Protein AF-A0A535YR76-F1 (afdb_monomer_lite)

Radius of gyration: 26.0 Å; chains: 1; bounding box: 102×27×57 Å

Structure 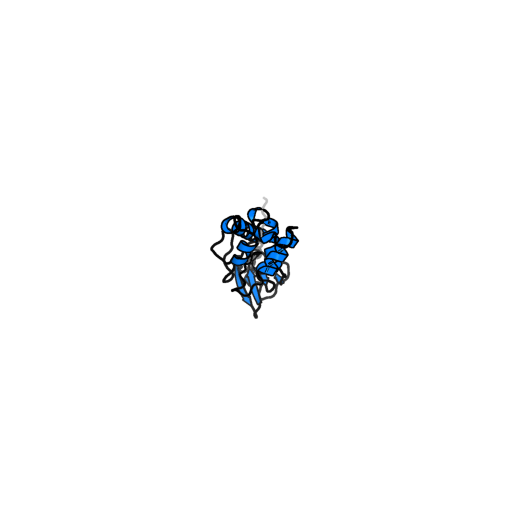(mmCIF, N/CA/C/O backbone):
data_AF-A0A535YR76-F1
#
_entry.id   AF-A0A535YR76-F1
#
loop_
_atom_site.group_PDB
_atom_site.id
_atom_site.type_symbol
_atom_site.label_atom_id
_atom_site.label_alt_id
_atom_site.label_comp_id
_atom_site.label_asym_id
_atom_site.label_entity_id
_atom_site.label_seq_id
_atom_site.pdbx_PDB_ins_code
_atom_site.Cartn_x
_atom_site.Cartn_y
_atom_site.Cartn_z
_atom_site.occupancy
_atom_site.B_iso_or_equiv
_atom_site.auth_seq_id
_atom_site.auth_comp_id
_atom_site.auth_asym_id
_atom_site.auth_atom_id
_atom_site.pdbx_PDB_model_num
ATOM 1 N N . MET A 1 1 ? 82.126 -11.944 -32.283 1.00 43.12 1 MET A N 1
ATOM 2 C CA . MET A 1 1 ? 81.348 -10.879 -31.615 1.00 43.12 1 MET A CA 1
ATOM 3 C C . MET A 1 1 ? 79.884 -11.240 -31.762 1.00 43.12 1 MET A C 1
ATOM 5 O O . MET A 1 1 ? 79.496 -11.662 -32.843 1.00 43.12 1 MET A O 1
ATOM 9 N N . ALA A 1 2 ? 79.147 -11.224 -30.656 1.00 44.31 2 ALA A N 1
ATOM 10 C CA . ALA A 1 2 ? 77.799 -11.764 -30.536 1.00 44.31 2 ALA A CA 1
ATOM 11 C C . ALA A 1 2 ? 76.729 -10.659 -30.523 1.00 44.31 2 ALA A C 1
ATOM 13 O O . ALA A 1 2 ? 77.003 -9.562 -30.040 1.00 44.31 2 ALA A O 1
ATOM 14 N N . ALA A 1 3 ? 75.525 -11.081 -30.933 1.00 42.44 3 ALA A N 1
ATOM 15 C CA . ALA A 1 3 ? 74.180 -10.548 -30.664 1.00 42.44 3 ALA A CA 1
ATOM 16 C C . ALA A 1 3 ? 73.700 -9.307 -31.463 1.00 42.44 3 ALA A C 1
ATOM 18 O O . ALA A 1 3 ? 74.540 -8.521 -31.898 1.00 42.44 3 ALA A O 1
ATOM 19 N N . PRO A 1 4 ? 72.367 -9.078 -31.617 1.00 45.59 4 PRO A N 1
ATOM 20 C CA . PRO A 1 4 ? 71.224 -9.859 -31.108 1.00 45.59 4 PRO A CA 1
ATOM 21 C C . PRO A 1 4 ? 70.109 -10.204 -32.132 1.00 45.59 4 PRO A C 1
ATOM 23 O O . PRO A 1 4 ? 70.075 -9.746 -33.270 1.00 45.59 4 PRO A O 1
ATOM 26 N N . THR A 1 5 ? 69.205 -11.055 -31.645 1.00 47.84 5 THR A N 1
ATOM 27 C CA . THR A 1 5 ? 67.905 -11.525 -32.155 1.00 47.84 5 THR A CA 1
ATOM 28 C C . THR A 1 5 ? 66.729 -10.584 -31.821 1.00 47.84 5 THR A C 1
ATOM 30 O O . THR A 1 5 ? 66.848 -9.770 -30.908 1.00 47.84 5 THR A O 1
ATOM 33 N N . ASP A 1 6 ? 65.579 -10.853 -32.469 1.00 43.06 6 ASP A N 1
ATOM 34 C CA . ASP A 1 6 ? 64.178 -10.486 -32.131 1.00 43.06 6 ASP A CA 1
ATOM 35 C C . ASP A 1 6 ? 63.716 -9.030 -32.387 1.00 43.06 6 ASP A C 1
ATOM 37 O O . ASP A 1 6 ? 64.496 -8.095 -32.302 1.00 43.06 6 ASP A O 1
ATOM 41 N N . ALA A 1 7 ? 62.461 -8.717 -32.738 1.00 42.91 7 ALA A N 1
ATOM 42 C CA . ALA A 1 7 ? 61.206 -9.462 -32.682 1.00 42.91 7 ALA A CA 1
ATOM 43 C C . ALA A 1 7 ? 60.233 -8.952 -33.765 1.00 42.91 7 ALA A C 1
ATOM 45 O O . ALA A 1 7 ? 60.140 -7.750 -34.023 1.00 42.91 7 ALA A O 1
ATOM 46 N N . GLY A 1 8 ? 59.466 -9.862 -34.367 1.00 41.44 8 GLY A N 1
ATOM 47 C CA . GLY A 1 8 ? 58.292 -9.517 -35.166 1.00 41.44 8 GLY A CA 1
ATOM 48 C C . GLY A 1 8 ? 57.128 -9.138 -34.251 1.00 41.44 8 GLY A C 1
ATOM 49 O O . GLY A 1 8 ? 56.651 -9.960 -33.470 1.00 41.44 8 GLY A O 1
ATOM 50 N N . THR A 1 9 ? 56.672 -7.891 -34.342 1.00 40.44 9 THR A N 1
ATOM 51 C CA . THR A 1 9 ? 55.515 -7.379 -33.602 1.00 40.44 9 THR A CA 1
ATOM 52 C C . THR A 1 9 ? 54.253 -8.143 -34.003 1.00 40.44 9 THR A C 1
ATOM 54 O O . THR A 1 9 ? 53.720 -7.960 -35.094 1.00 40.44 9 THR A O 1
ATOM 57 N N . THR A 1 10 ? 53.760 -8.992 -33.102 1.00 40.84 10 THR A N 1
ATOM 58 C CA . THR A 1 10 ? 52.396 -9.527 -33.162 1.00 40.84 10 THR A CA 1
ATOM 59 C C . THR A 1 10 ? 51.432 -8.395 -32.818 1.00 40.84 10 THR A C 1
ATOM 61 O O . THR A 1 10 ? 51.429 -7.897 -31.693 1.00 40.84 10 THR A O 1
ATOM 64 N N . THR A 1 11 ? 50.622 -7.968 -33.783 1.00 43.88 11 THR A N 1
ATOM 65 C CA . THR A 1 11 ? 49.468 -7.101 -33.529 1.00 43.88 11 THR A CA 1
ATOM 66 C C . THR A 1 11 ? 48.422 -7.911 -32.763 1.00 43.88 11 THR A C 1
ATOM 68 O O . THR A 1 11 ? 47.944 -8.933 -33.254 1.00 43.88 11 THR A O 1
ATOM 71 N N . ALA A 1 12 ? 48.094 -7.485 -31.543 1.00 48.78 12 ALA A N 1
ATOM 72 C CA . ALA A 1 12 ? 46.985 -8.045 -30.776 1.00 48.78 12 ALA A CA 1
ATOM 73 C C . ALA A 1 12 ? 45.649 -7.776 -31.500 1.00 48.78 12 ALA A C 1
ATOM 75 O O . ALA A 1 12 ? 45.507 -6.715 -32.113 1.00 48.78 12 ALA A O 1
ATOM 76 N N . PRO A 1 13 ? 44.668 -8.696 -31.449 1.00 46.81 13 PRO A N 1
ATOM 77 C CA . PRO A 1 13 ? 43.348 -8.428 -31.995 1.00 46.81 13 PRO A CA 1
ATOM 78 C C . PRO A 1 13 ? 42.660 -7.341 -31.167 1.00 46.81 13 PRO A C 1
ATOM 80 O O . PRO A 1 13 ? 42.741 -7.331 -29.937 1.00 46.81 13 PRO A O 1
ATOM 83 N N . ASP A 1 14 ? 41.991 -6.434 -31.872 1.00 50.38 14 ASP A N 1
ATOM 84 C CA . ASP A 1 14 ? 41.185 -5.358 -31.312 1.00 50.38 14 ASP A CA 1
ATOM 85 C C . ASP A 1 14 ? 40.141 -5.962 -30.358 1.00 50.38 14 ASP A C 1
ATOM 87 O O . ASP A 1 14 ? 39.280 -6.749 -30.766 1.00 50.38 14 ASP A O 1
ATOM 91 N N . ALA A 1 15 ? 40.256 -5.660 -29.065 1.00 49.41 15 ALA A N 1
ATOM 92 C CA . ALA A 1 15 ? 39.285 -6.077 -28.067 1.00 49.41 15 ALA A CA 1
ATOM 93 C C . ALA A 1 15 ? 38.012 -5.255 -28.293 1.00 49.41 15 ALA A C 1
ATOM 95 O O . ALA A 1 15 ? 37.844 -4.173 -27.729 1.00 49.41 15 ALA A O 1
ATOM 96 N N . GLY A 1 16 ? 37.136 -5.758 -29.167 1.00 46.31 16 GLY A N 1
ATOM 97 C CA . GLY A 1 16 ? 35.828 -5.175 -29.427 1.00 46.31 16 GLY A CA 1
ATOM 98 C C . GLY A 1 16 ? 35.125 -4.881 -28.106 1.00 46.31 16 GLY A C 1
ATOM 99 O O . GLY A 1 16 ? 34.861 -5.785 -27.313 1.00 46.31 16 GLY A O 1
ATOM 100 N N . THR A 1 17 ? 34.868 -3.598 -27.850 1.00 54.84 17 THR A N 1
ATOM 101 C CA . THR A 1 17 ? 34.118 -3.152 -26.676 1.00 54.84 17 THR A CA 1
ATOM 102 C C . THR A 1 17 ? 32.762 -3.850 -26.704 1.00 54.84 17 THR A C 1
ATOM 104 O O . THR A 1 17 ? 32.025 -3.721 -27.682 1.00 54.84 17 THR A O 1
ATOM 107 N N . ALA A 1 18 ? 32.451 -4.625 -25.662 1.00 55.75 18 ALA A N 1
ATOM 108 C CA . ALA A 1 18 ? 31.144 -5.257 -25.533 1.00 55.75 18 ALA A CA 1
ATOM 109 C C . ALA A 1 18 ? 30.047 -4.184 -25.681 1.00 55.75 18 ALA A C 1
ATOM 111 O O . ALA A 1 18 ? 30.210 -3.085 -25.137 1.00 55.75 18 ALA A O 1
ATOM 112 N N . PRO A 1 19 ? 28.952 -4.454 -26.416 1.00 58.22 19 PRO A N 1
ATOM 113 C CA . PRO A 1 19 ? 27.889 -3.474 -26.596 1.00 58.22 19 PRO A CA 1
ATOM 114 C C . PRO A 1 19 ? 27.384 -3.002 -25.229 1.00 58.22 19 PRO A C 1
ATOM 116 O O . PRO A 1 19 ? 27.150 -3.811 -24.328 1.00 58.22 19 PRO A O 1
ATOM 119 N N . ALA A 1 20 ? 27.250 -1.683 -25.064 1.00 61.34 20 ALA A N 1
ATOM 120 C CA . ALA A 1 20 ? 26.750 -1.096 -23.830 1.00 61.34 20 ALA A CA 1
ATOM 121 C C . ALA A 1 20 ? 25.373 -1.694 -23.499 1.00 61.34 20 ALA A C 1
ATOM 123 O O . ALA A 1 20 ? 24.487 -1.729 -24.356 1.00 61.34 20 ALA A O 1
ATOM 124 N N . LYS A 1 21 ? 25.204 -2.171 -22.258 1.00 59.22 21 LYS A N 1
ATOM 125 C CA . LYS A 1 21 ? 23.929 -2.711 -21.771 1.00 59.22 21 LYS A CA 1
ATOM 126 C C . LYS A 1 21 ? 22.817 -1.681 -22.038 1.00 59.22 21 LYS A C 1
ATOM 128 O O . LYS A 1 21 ? 23.028 -0.505 -21.725 1.00 59.22 21 LYS A O 1
ATOM 133 N N . PRO A 1 22 ? 21.657 -2.081 -22.591 1.00 68.31 22 PRO A N 1
ATOM 134 C CA . PRO A 1 22 ? 20.570 -1.145 -22.847 1.00 68.31 22 PRO A CA 1
ATOM 135 C C . PRO A 1 22 ? 20.184 -0.388 -21.569 1.00 68.31 22 PRO A C 1
ATOM 137 O O . PRO A 1 22 ? 20.110 -0.977 -20.488 1.00 68.31 22 PRO A O 1
ATOM 140 N N . ALA A 1 23 ? 19.952 0.922 -21.678 1.00 79.81 23 ALA A N 1
ATOM 141 C CA . ALA A 1 23 ? 19.542 1.733 -20.537 1.00 79.81 23 ALA A CA 1
ATOM 142 C C . ALA A 1 23 ? 18.164 1.272 -20.032 1.00 79.81 23 ALA A C 1
ATOM 144 O O . ALA A 1 23 ? 17.188 1.290 -20.780 1.00 79.81 23 ALA A O 1
ATOM 145 N N . ARG A 1 24 ? 18.096 0.857 -18.763 1.00 90.94 24 ARG A N 1
ATOM 146 C CA . ARG A 1 24 ? 16.848 0.452 -18.100 1.00 90.94 24 ARG A CA 1
ATOM 147 C C . ARG A 1 24 ? 15.989 1.652 -17.709 1.00 90.94 24 ARG A C 1
ATOM 149 O O . ARG A 1 24 ? 16.497 2.756 -17.506 1.00 90.94 24 ARG A O 1
ATOM 156 N N . LYS A 1 25 ? 14.693 1.413 -17.518 1.00 96.00 25 LYS A N 1
ATOM 157 C CA . LYS A 1 25 ? 13.773 2.378 -16.910 1.00 96.00 25 LYS A CA 1
ATOM 158 C C . LYS A 1 25 ? 14.022 2.506 -15.397 1.00 96.00 25 LYS A C 1
ATOM 160 O O . LYS A 1 25 ? 14.472 1.539 -14.767 1.00 96.00 25 LYS A O 1
ATOM 165 N N . PRO A 1 26 ? 13.770 3.690 -14.806 1.00 95.88 26 PRO A N 1
ATOM 166 C CA . PRO A 1 26 ? 13.920 3.892 -13.369 1.00 95.88 26 PRO A CA 1
ATOM 167 C C . PRO A 1 26 ? 12.881 3.085 -12.578 1.00 95.88 26 PRO A C 1
ATOM 169 O O . PRO A 1 26 ? 11.798 2.783 -13.077 1.00 95.88 26 PRO A O 1
ATOM 172 N N . ALA A 1 27 ? 13.204 2.750 -11.327 1.00 96.81 27 ALA A N 1
ATOM 173 C CA . ALA A 1 27 ? 12.235 2.133 -10.425 1.00 96.81 27 ALA A CA 1
ATOM 174 C C . ALA A 1 27 ? 11.080 3.114 -10.142 1.00 96.81 27 ALA A C 1
ATOM 176 O O . ALA A 1 27 ? 11.324 4.301 -9.935 1.00 96.81 27 ALA A O 1
ATOM 177 N N . GLY A 1 28 ? 9.843 2.618 -10.147 1.00 96.94 28 GLY A N 1
ATOM 178 C CA . GLY A 1 28 ? 8.622 3.427 -10.084 1.00 96.94 28 GLY A CA 1
ATOM 179 C C . GLY A 1 28 ? 8.046 3.804 -11.454 1.00 96.94 28 GLY A C 1
ATOM 180 O O . GLY A 1 28 ? 6.896 4.243 -11.518 1.00 96.94 28 GLY A O 1
ATOM 181 N N . ASP A 1 29 ? 8.790 3.594 -12.552 1.00 98.00 29 ASP A N 1
ATOM 182 C CA . ASP A 1 29 ? 8.223 3.726 -13.898 1.00 98.00 29 ASP A CA 1
ATOM 183 C C . ASP A 1 29 ? 7.104 2.696 -14.083 1.00 98.00 29 ASP A C 1
ATOM 185 O O . ASP A 1 29 ? 7.177 1.571 -13.587 1.00 98.00 29 ASP A O 1
ATOM 189 N N . HIS A 1 30 ? 6.038 3.077 -14.769 1.00 98.00 30 HIS A N 1
ATOM 190 C CA . HIS A 1 30 ? 4.849 2.245 -14.901 1.00 98.00 30 HIS A CA 1
ATOM 191 C C . HIS A 1 30 ? 4.159 2.528 -16.228 1.00 98.00 30 HIS A C 1
ATOM 193 O O . HIS A 1 30 ? 4.368 3.561 -16.863 1.00 98.00 30 HIS A O 1
ATOM 199 N N . GLY A 1 31 ? 3.325 1.596 -16.668 1.00 97.44 31 GLY A N 1
ATOM 200 C CA . GLY A 1 31 ? 2.651 1.744 -17.946 1.00 97.44 31 GLY A CA 1
ATOM 201 C C . GLY A 1 31 ? 1.670 0.627 -18.224 1.00 97.44 31 GLY A C 1
ATOM 202 O O . GLY A 1 31 ? 1.254 -0.109 -17.330 1.00 97.44 31 GLY A O 1
ATOM 203 N N . THR A 1 32 ? 1.270 0.534 -19.487 1.00 97.94 32 THR A N 1
ATOM 204 C CA . THR A 1 32 ? 0.398 -0.524 -19.991 1.00 97.94 32 THR A CA 1
ATOM 205 C C . THR A 1 32 ? 0.997 -1.093 -21.269 1.00 97.94 32 THR A C 1
ATOM 207 O O . THR A 1 32 ? 1.416 -0.334 -22.140 1.00 97.94 32 THR A O 1
ATOM 210 N N . HIS A 1 33 ? 1.019 -2.417 -21.385 1.00 97.19 33 HIS A N 1
ATOM 211 C CA . HIS A 1 33 ? 1.370 -3.139 -22.603 1.00 97.19 33 HIS A CA 1
ATOM 212 C C . HIS A 1 33 ? 0.255 -4.142 -22.902 1.00 97.19 33 HIS A C 1
ATOM 214 O O . HIS A 1 33 ? -0.095 -4.928 -22.027 1.00 97.19 33 HIS A O 1
ATOM 220 N N . ASP A 1 34 ? -0.359 -4.058 -24.084 1.00 96.69 34 ASP A N 1
ATOM 221 C CA . ASP A 1 34 ? -1.483 -4.913 -24.504 1.00 96.69 34 ASP A CA 1
ATOM 222 C C . ASP A 1 34 ? -2.611 -5.027 -23.457 1.00 96.69 34 ASP A C 1
ATOM 224 O O . ASP A 1 34 ? -3.170 -6.088 -23.196 1.00 96.69 34 ASP A O 1
ATOM 228 N N . GLY A 1 35 ? -2.933 -3.902 -22.810 1.00 96.56 35 GLY A N 1
ATOM 229 C CA . GLY A 1 35 ? -3.954 -3.827 -21.757 1.00 96.56 35 GLY A CA 1
ATOM 230 C C . GLY A 1 35 ? -3.490 -4.287 -20.369 1.00 96.56 35 GLY A C 1
ATOM 231 O O . GLY A 1 35 ? -4.199 -4.061 -19.387 1.00 96.56 35 GLY A O 1
ATOM 232 N N . VAL A 1 36 ? -2.289 -4.854 -20.242 1.00 97.19 36 VAL A N 1
ATOM 233 C CA . VAL A 1 36 ? -1.704 -5.277 -18.966 1.00 97.19 36 VAL A CA 1
ATOM 234 C C . VAL A 1 36 ? -0.908 -4.132 -18.348 1.00 97.19 36 VAL A C 1
ATOM 236 O O . VAL A 1 36 ? 0.067 -3.643 -18.919 1.00 97.19 36 VAL A O 1
ATOM 239 N N . ARG A 1 37 ? -1.313 -3.701 -17.149 1.00 98.06 37 ARG A N 1
ATOM 240 C CA . ARG A 1 37 ? -0.574 -2.693 -16.376 1.00 98.06 37 ARG A CA 1
ATOM 241 C C . ARG A 1 37 ? 0.689 -3.288 -15.769 1.00 98.06 37 ARG A C 1
ATOM 243 O O . ARG A 1 37 ? 0.634 -4.398 -15.243 1.00 98.06 37 ARG A O 1
ATOM 250 N N . TYR A 1 38 ? 1.779 -2.525 -15.762 1.00 98.50 38 TYR A N 1
ATOM 251 C CA . TYR A 1 38 ? 3.050 -2.931 -15.162 1.00 98.50 38 TYR A CA 1
ATOM 252 C C . TYR A 1 38 ? 3.683 -1.833 -14.296 1.00 98.50 38 TYR A C 1
ATOM 254 O O . TYR A 1 38 ? 3.395 -0.652 -14.486 1.00 98.50 38 TYR A O 1
ATOM 262 N N . VAL A 1 39 ? 4.562 -2.237 -13.376 1.00 98.62 39 VAL A N 1
ATOM 263 C CA . VAL A 1 39 ? 5.461 -1.370 -12.594 1.00 98.62 39 VAL A CA 1
ATOM 264 C C . VAL A 1 39 ? 6.888 -1.911 -12.699 1.00 98.62 39 VAL A C 1
ATOM 266 O O . VAL A 1 39 ? 7.109 -3.120 -12.613 1.00 98.62 39 VAL A O 1
ATOM 269 N N . VAL A 1 40 ? 7.847 -1.011 -12.903 1.00 98.25 40 VAL A N 1
ATOM 270 C CA . VAL A 1 40 ? 9.282 -1.284 -12.982 1.00 98.25 40 VAL A CA 1
ATOM 271 C C . VAL A 1 40 ? 9.911 -1.107 -11.603 1.00 98.25 40 VAL A C 1
ATOM 273 O O . VAL A 1 40 ? 9.759 -0.068 -10.962 1.00 98.25 40 VAL A O 1
ATOM 276 N N . TYR A 1 41 ? 10.671 -2.104 -11.171 1.00 97.56 41 TYR A N 1
ATOM 277 C CA . TYR A 1 41 ? 11.485 -2.091 -9.961 1.00 97.56 41 TYR A CA 1
ATOM 278 C C . TYR A 1 41 ? 12.973 -2.111 -10.312 1.00 97.56 41 TYR A C 1
ATOM 280 O O . TYR A 1 41 ? 13.363 -1.935 -11.468 1.00 97.56 41 TYR A O 1
ATOM 288 N N . GLN A 1 42 ? 13.833 -2.256 -9.299 1.00 93.00 42 GLN A N 1
ATOM 289 C CA . GLN A 1 42 ? 15.276 -2.298 -9.511 1.00 93.00 42 GLN A CA 1
ATOM 290 C C . GLN A 1 42 ? 15.684 -3.433 -10.455 1.00 93.00 42 GLN A C 1
ATOM 292 O O . GLN A 1 42 ? 16.353 -3.176 -11.455 1.00 93.00 42 GLN A O 1
ATOM 297 N N . ASP A 1 43 ? 15.226 -4.645 -10.148 1.00 92.88 43 ASP A N 1
ATOM 298 C CA . ASP A 1 43 ? 15.660 -5.877 -10.810 1.00 92.88 43 ASP A CA 1
ATOM 299 C C . ASP A 1 43 ? 14.483 -6.708 -11.355 1.00 92.88 43 ASP A C 1
ATOM 301 O O . ASP A 1 43 ? 14.681 -7.806 -11.881 1.00 92.88 43 ASP A O 1
ATOM 305 N N . GLU A 1 44 ? 13.257 -6.179 -11.267 1.00 97.12 44 GLU A N 1
ATOM 306 C CA . GLU A 1 44 ? 12.044 -6.846 -11.743 1.00 97.12 44 GLU A CA 1
ATOM 307 C C . GLU A 1 44 ? 11.034 -5.891 -12.400 1.00 97.12 44 GLU A C 1
ATOM 309 O O . GLU A 1 44 ? 11.046 -4.682 -12.174 1.00 97.12 44 GLU A O 1
ATOM 314 N N . VAL A 1 45 ? 10.141 -6.445 -13.218 1.00 98.06 45 VAL A N 1
ATOM 315 C CA . VAL A 1 45 ? 8.902 -5.800 -13.670 1.00 98.06 45 VAL A CA 1
ATOM 316 C C . VAL A 1 45 ? 7.738 -6.655 -13.199 1.00 98.06 45 VAL A C 1
ATOM 318 O O . VAL A 1 45 ? 7.700 -7.849 -13.494 1.00 98.06 45 VAL A O 1
ATOM 321 N N . ARG A 1 46 ? 6.780 -6.043 -12.502 1.00 98.31 46 ARG A N 1
ATOM 322 C CA . ARG A 1 46 ? 5.521 -6.690 -12.113 1.00 98.31 46 ARG A CA 1
ATOM 323 C C . ARG A 1 46 ? 4.419 -6.284 -13.069 1.00 98.31 46 ARG A C 1
ATOM 325 O O . ARG A 1 46 ? 4.175 -5.088 -13.219 1.00 98.31 46 ARG A O 1
ATOM 332 N N . ALA A 1 47 ? 3.737 -7.246 -13.680 1.00 98.00 47 ALA A N 1
ATOM 333 C CA . ALA A 1 47 ? 2.675 -7.007 -14.652 1.00 98.00 47 ALA A CA 1
ATOM 334 C C . ALA A 1 47 ? 1.393 -7.766 -14.289 1.00 98.00 47 ALA A C 1
ATOM 336 O O . ALA A 1 47 ? 1.432 -8.892 -13.800 1.00 98.00 47 ALA A O 1
ATOM 337 N N . GLY A 1 48 ? 0.238 -7.146 -14.528 1.00 97.75 48 GLY A N 1
ATOM 338 C CA . GLY A 1 48 ? -1.051 -7.727 -14.160 1.00 97.75 48 GLY A CA 1
ATOM 339 C C . GLY A 1 48 ? -1.224 -7.822 -12.643 1.00 97.75 48 GLY A C 1
ATOM 340 O O . GLY A 1 48 ? -0.752 -6.948 -11.907 1.00 97.75 48 GLY A O 1
ATOM 341 N N . GLY A 1 49 ? -1.931 -8.859 -12.192 1.00 96.44 49 GLY A N 1
ATOM 342 C CA . GLY A 1 49 ? -2.208 -9.104 -10.777 1.00 96.44 49 GLY A CA 1
ATOM 343 C C . GLY A 1 49 ? -3.033 -8.012 -10.091 1.00 96.44 49 GLY A C 1
ATOM 344 O O . GLY A 1 49 ? -3.479 -7.025 -10.697 1.00 96.44 49 GLY A O 1
ATOM 345 N N . ALA A 1 50 ? -3.209 -8.188 -8.786 1.00 96.25 50 ALA A N 1
ATOM 346 C CA . ALA A 1 50 ? -3.801 -7.193 -7.917 1.00 96.25 50 ALA A CA 1
ATOM 347 C C . ALA A 1 50 ? -2.921 -5.941 -7.878 1.00 96.25 50 ALA A C 1
ATOM 349 O O . ALA A 1 50 ? -1.687 -5.983 -7.920 1.00 96.25 50 ALA A O 1
ATOM 350 N N . ARG A 1 51 ? -3.576 -4.787 -7.811 1.00 96.25 51 ARG A N 1
ATOM 351 C CA . ARG A 1 51 ? -2.886 -3.503 -7.799 1.00 96.25 51 ARG A CA 1
ATOM 352 C C . ARG A 1 51 ? -2.012 -3.303 -6.547 1.00 96.25 51 ARG A C 1
ATOM 354 O O . ARG A 1 51 ? -0.863 -2.930 -6.767 1.00 96.25 51 ARG A O 1
ATOM 361 N N . PRO A 1 52 ? -2.463 -3.622 -5.313 1.00 96.69 52 PRO A N 1
ATOM 362 C CA . PRO A 1 52 ? -1.621 -3.599 -4.108 1.00 96.69 52 PRO A CA 1
ATOM 363 C C . PRO A 1 52 ? -0.323 -4.392 -4.256 1.00 96.69 52 PRO A C 1
ATOM 365 O O . PRO A 1 52 ? 0.755 -3.906 -3.916 1.00 96.69 52 PRO A O 1
ATOM 368 N N . TRP A 1 53 ? -0.408 -5.592 -4.837 1.00 97.75 53 TRP A N 1
ATOM 369 C CA . TRP A 1 53 ? 0.760 -6.428 -5.109 1.00 97.75 53 TRP A CA 1
ATOM 370 C C . TRP A 1 53 ? 1.712 -5.766 -6.110 1.00 97.75 53 TRP A C 1
ATOM 372 O O . TRP A 1 53 ? 2.921 -5.696 -5.880 1.00 97.75 53 TRP A O 1
ATOM 382 N N . ARG A 1 54 ? 1.174 -5.244 -7.218 1.00 97.94 54 ARG A N 1
ATOM 383 C CA . ARG A 1 54 ? 1.982 -4.646 -8.288 1.00 97.94 54 ARG A CA 1
ATOM 384 C C . ARG A 1 54 ? 2.695 -3.366 -7.851 1.00 97.94 54 ARG A C 1
ATOM 386 O O . ARG A 1 54 ? 3.729 -3.053 -8.425 1.00 97.94 54 ARG A O 1
ATOM 393 N N . THR A 1 55 ? 2.155 -2.639 -6.872 1.00 97.94 55 THR A N 1
ATOM 394 C CA . THR A 1 55 ? 2.732 -1.388 -6.358 1.00 97.94 55 THR A CA 1
ATOM 395 C C . THR A 1 55 ? 3.436 -1.543 -5.005 1.00 97.94 55 THR A C 1
ATOM 397 O O . THR A 1 55 ? 3.912 -0.544 -4.468 1.00 97.94 55 THR A O 1
ATOM 400 N N . ASN A 1 56 ? 3.542 -2.763 -4.453 1.00 97.81 56 ASN A N 1
ATOM 401 C CA . ASN A 1 56 ? 4.003 -3.021 -3.076 1.00 97.81 56 ASN A CA 1
ATOM 402 C C . ASN A 1 56 ? 3.259 -2.171 -2.025 1.00 97.81 56 ASN A C 1
ATOM 404 O O . ASN A 1 56 ? 3.842 -1.703 -1.052 1.00 97.81 56 ASN A O 1
ATOM 408 N N . ASN A 1 57 ? 1.968 -1.934 -2.233 1.00 97.38 57 ASN A N 1
ATOM 409 C CA . ASN A 1 57 ? 1.151 -1.045 -1.421 1.00 97.38 57 ASN A CA 1
ATOM 410 C C . ASN A 1 57 ? -0.007 -1.834 -0.793 1.00 97.38 57 ASN A C 1
ATOM 412 O O . ASN A 1 57 ? -1.123 -1.761 -1.308 1.00 97.38 57 ASN A O 1
ATOM 416 N N . PRO A 1 58 ? 0.242 -2.599 0.288 1.00 96.00 58 PRO A N 1
ATOM 417 C CA . PRO A 1 58 ? -0.762 -3.482 0.887 1.00 96.00 58 PRO A CA 1
ATOM 418 C C . PRO A 1 58 ? -2.008 -2.742 1.386 1.00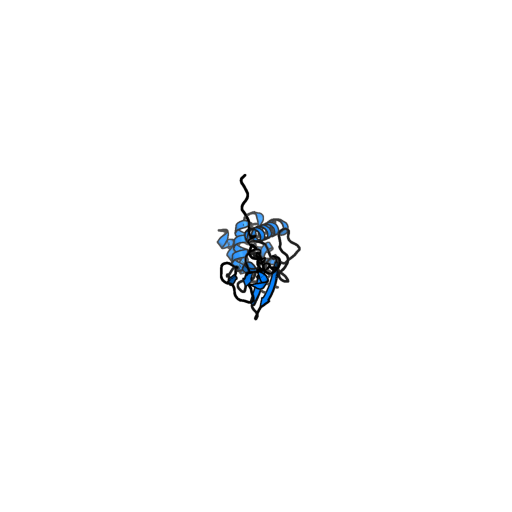 96.00 58 PRO A C 1
ATOM 420 O O . PRO A 1 58 ? -3.072 -3.334 1.465 1.00 96.00 58 PRO A O 1
ATOM 423 N N . GLY A 1 59 ? -1.906 -1.441 1.673 1.00 95.31 59 GLY A N 1
ATOM 424 C CA . GLY A 1 59 ? -3.048 -0.627 2.086 1.00 95.31 59 GLY A CA 1
ATOM 425 C C . GLY A 1 59 ? -3.821 0.037 0.947 1.00 95.31 59 GLY A C 1
ATOM 426 O O . GLY A 1 59 ? -4.719 0.816 1.231 1.00 95.31 59 GLY A O 1
ATOM 427 N N . SER A 1 60 ? -3.454 -0.153 -0.325 1.00 95.25 60 SER A N 1
ATOM 428 C CA . SER A 1 60 ? -3.984 0.676 -1.424 1.00 95.25 60 SER A CA 1
ATOM 429 C C . SER A 1 60 ? -3.921 2.182 -1.115 1.00 95.25 60 SER A C 1
ATOM 431 O O . SER A 1 60 ? -4.855 2.933 -1.384 1.00 95.25 60 SER A O 1
ATOM 433 N N . LEU A 1 61 ? -2.813 2.645 -0.534 1.00 95.31 61 LEU A N 1
ATOM 434 C CA . LEU A 1 61 ? -2.657 4.034 -0.111 1.00 95.31 61 LEU A CA 1
ATOM 435 C C . LEU A 1 61 ? -2.536 4.974 -1.315 1.00 95.31 61 LEU A C 1
ATOM 437 O O . LEU A 1 61 ? -1.617 4.820 -2.129 1.00 95.31 61 LEU A O 1
ATOM 441 N N . ASP A 1 62 ? -3.417 5.971 -1.406 1.00 94.44 62 ASP A N 1
ATOM 442 C CA . ASP A 1 62 ? -3.323 7.040 -2.405 1.00 94.44 62 ASP A CA 1
ATOM 443 C C . ASP A 1 62 ? -2.014 7.815 -2.254 1.00 94.44 62 ASP A C 1
ATOM 445 O O . ASP A 1 62 ? -1.543 8.059 -1.147 1.00 94.44 62 ASP A O 1
ATOM 449 N N . TYR A 1 63 ? -1.404 8.207 -3.368 1.00 94.31 63 TYR A N 1
ATOM 450 C CA . TYR A 1 63 ? -0.133 8.912 -3.363 1.00 94.31 63 TYR A CA 1
ATOM 451 C C . TYR A 1 63 ? -0.287 10.340 -2.831 1.00 94.31 63 TYR A C 1
ATOM 453 O O . TYR A 1 63 ? -0.880 11.208 -3.471 1.00 94.31 63 TYR A O 1
ATOM 461 N N . HIS A 1 64 ? 0.337 10.597 -1.685 1.00 90.25 64 HIS A N 1
ATOM 462 C CA . HIS A 1 64 ? 0.439 11.924 -1.071 1.00 90.25 64 HIS A CA 1
ATOM 463 C C . HIS A 1 64 ? 1.896 12.255 -0.747 1.00 90.25 64 HIS A C 1
ATOM 465 O O . HIS A 1 64 ? 2.213 12.720 0.347 1.00 90.25 64 HIS A O 1
ATOM 471 N N . SER A 1 65 ? 2.795 11.951 -1.690 1.00 82.69 65 SER A N 1
ATOM 472 C CA . SER A 1 65 ? 4.244 12.081 -1.505 1.00 82.69 65 SER A CA 1
ATOM 473 C C . SER A 1 65 ? 4.736 11.343 -0.254 1.00 82.69 65 SER A C 1
ATOM 475 O O . SER A 1 65 ? 5.531 11.885 0.517 1.00 82.69 65 SER A O 1
ATOM 477 N N . GLN A 1 66 ? 4.248 10.113 -0.018 1.00 81.94 66 GLN A N 1
ATOM 478 C CA . GLN A 1 66 ? 4.681 9.338 1.145 1.00 81.94 66 GLN A CA 1
ATOM 479 C C . GLN A 1 66 ? 6.198 9.162 1.135 1.00 81.94 66 GLN A C 1
ATOM 481 O O . GLN A 1 66 ? 6.793 8.794 0.117 1.00 81.94 66 GLN A O 1
ATOM 486 N N . SER A 1 67 ? 6.809 9.371 2.299 1.00 83.81 67 SER A N 1
ATOM 487 C CA . SER A 1 67 ? 8.229 9.095 2.495 1.00 83.81 67 SER A CA 1
ATOM 488 C C . SER A 1 67 ? 8.538 7.637 2.142 1.00 83.81 67 SER A C 1
ATOM 490 O O . SER A 1 67 ? 7.823 6.731 2.568 1.00 83.81 67 SER A O 1
ATOM 492 N N . GLY A 1 68 ? 9.583 7.422 1.342 1.00 89.44 68 GLY A N 1
ATOM 493 C CA . GLY A 1 68 ? 10.001 6.092 0.889 1.00 89.44 68 GLY A CA 1
ATOM 494 C C . GLY A 1 68 ? 9.251 5.537 -0.327 1.00 89.44 68 GLY A C 1
ATOM 495 O O . GLY A 1 68 ? 9.570 4.436 -0.760 1.00 89.44 68 GLY A O 1
ATOM 496 N N . SER A 1 69 ? 8.286 6.262 -0.902 1.00 95.31 69 SER A N 1
ATOM 497 C CA . SER A 1 69 ? 7.668 5.867 -2.177 1.00 95.31 69 SER A CA 1
ATOM 498 C C . SER A 1 69 ? 8.591 6.142 -3.376 1.00 95.31 69 SER A C 1
ATOM 500 O O . SER A 1 69 ? 9.392 7.075 -3.370 1.00 95.31 69 SER A O 1
ATOM 502 N N . LEU A 1 70 ? 8.451 5.333 -4.427 1.00 96.75 70 LEU A N 1
ATOM 503 C CA . LEU A 1 70 ? 9.098 5.507 -5.734 1.00 96.75 70 LEU A CA 1
ATOM 504 C C . LEU A 1 70 ? 8.315 6.449 -6.663 1.00 96.75 70 LEU A C 1
ATOM 506 O O . LEU A 1 70 ? 8.747 6.722 -7.779 1.00 96.75 70 LEU A O 1
ATOM 510 N N . GLY A 1 71 ? 7.149 6.919 -6.220 1.00 95.94 71 GLY A N 1
ATOM 511 C CA . GLY A 1 71 ? 6.216 7.708 -7.012 1.00 95.94 71 GLY A CA 1
ATOM 512 C C . GLY A 1 71 ? 4.803 7.141 -6.936 1.00 95.94 71 GLY A C 1
ATOM 513 O O . GLY A 1 71 ? 4.404 6.563 -5.922 1.00 95.94 71 GLY A O 1
ATOM 514 N N . SER A 1 72 ? 4.053 7.316 -8.020 1.00 96.62 72 SER A N 1
ATOM 515 C CA . SER A 1 72 ? 2.648 6.932 -8.138 1.00 96.62 72 SER A CA 1
ATOM 516 C C . SER A 1 72 ? 2.414 6.153 -9.421 1.00 96.62 72 SER A C 1
ATOM 518 O O . SER A 1 72 ? 3.054 6.450 -10.424 1.00 96.62 72 SER A O 1
ATOM 520 N N . ASP A 1 73 ? 1.458 5.225 -9.411 1.00 94.75 73 ASP A N 1
ATOM 521 C CA . ASP A 1 73 ? 0.950 4.552 -10.618 1.00 94.75 73 ASP A CA 1
ATOM 522 C C . ASP A 1 73 ? -0.217 5.320 -11.286 1.00 94.75 73 ASP A C 1
ATOM 524 O O . ASP A 1 73 ? -1.037 4.746 -12.008 1.00 94.75 73 ASP A O 1
ATOM 528 N N . GLY A 1 74 ? -0.342 6.612 -10.968 1.00 93.50 74 GLY A N 1
ATOM 529 C CA . GLY A 1 74 ? -1.417 7.511 -11.391 1.00 93.50 74 GLY A CA 1
ATOM 530 C C . GLY A 1 74 ? -2.436 7.811 -10.289 1.00 93.50 74 GLY A C 1
ATOM 531 O O . GLY A 1 74 ? -3.108 8.838 -10.355 1.00 93.50 74 GLY A O 1
ATOM 532 N N . ARG A 1 75 ? -2.532 6.968 -9.250 1.00 94.00 75 ARG A N 1
ATOM 533 C CA . ARG A 1 75 ? -3.306 7.282 -8.033 1.00 94.00 75 ARG A CA 1
ATOM 534 C C . ARG A 1 75 ? -2.655 6.739 -6.768 1.00 94.00 75 ARG A C 1
ATOM 536 O O . ARG A 1 75 ? -2.540 7.486 -5.807 1.00 94.00 75 ARG A O 1
ATOM 543 N N . LEU A 1 76 ? -2.227 5.477 -6.754 1.00 95.62 76 LEU A N 1
ATOM 544 C CA . LEU A 1 76 ? -1.654 4.860 -5.560 1.00 95.62 76 LEU A CA 1
ATOM 545 C C . LEU A 1 76 ? -0.157 5.080 -5.505 1.00 95.62 76 LEU A C 1
ATOM 547 O O . LEU A 1 76 ? 0.516 5.128 -6.533 1.00 95.62 76 LEU A O 1
ATOM 551 N N . ALA A 1 77 ? 0.363 5.140 -4.287 1.00 97.81 77 ALA A N 1
ATOM 552 C CA . ALA A 1 77 ? 1.794 5.107 -4.068 1.00 97.81 77 ALA A CA 1
ATOM 553 C C . ALA A 1 77 ? 2.386 3.783 -4.568 1.00 97.81 77 ALA A C 1
ATOM 555 O O . ALA A 1 77 ? 1.798 2.714 -4.370 1.00 97.81 77 ALA A O 1
ATOM 556 N N . ILE A 1 78 ? 3.563 3.871 -5.183 1.00 98.44 78 ILE A N 1
ATOM 557 C CA . ILE A 1 78 ? 4.424 2.728 -5.482 1.00 98.44 78 ILE A CA 1
ATOM 558 C C . ILE A 1 78 ? 5.522 2.705 -4.426 1.00 98.44 78 ILE A C 1
ATOM 560 O O . ILE A 1 78 ? 6.240 3.691 -4.265 1.00 98.44 78 ILE A O 1
ATOM 564 N N . PHE A 1 79 ? 5.684 1.590 -3.724 1.00 98.12 79 PHE A N 1
ATOM 565 C CA . PHE A 1 79 ? 6.756 1.398 -2.748 1.00 98.12 79 PHE A CA 1
ATOM 566 C C . PHE A 1 79 ? 7.842 0.474 -3.298 1.00 98.12 79 PHE A C 1
ATOM 568 O O . PHE A 1 79 ? 7.531 -0.403 -4.103 1.00 98.12 79 PHE A O 1
ATOM 575 N N . PRO A 1 80 ? 9.111 0.639 -2.885 1.00 97.38 80 PRO A N 1
ATOM 576 C CA . PRO A 1 80 ? 10.220 -0.184 -3.371 1.00 97.38 80 PRO A CA 1
ATOM 577 C C . PRO A 1 80 ? 10.057 -1.660 -3.014 1.00 97.38 80 PRO A C 1
ATOM 579 O O . PRO A 1 80 ? 10.417 -2.525 -3.806 1.00 97.38 80 PRO A O 1
ATOM 582 N N . ASP A 1 81 ? 9.466 -1.934 -1.856 1.00 97.00 81 ASP A N 1
ATOM 583 C CA . ASP A 1 81 ? 9.207 -3.268 -1.344 1.00 97.00 81 ASP A CA 1
ATOM 584 C C . ASP A 1 81 ? 7.959 -3.271 -0.455 1.00 97.00 81 ASP A C 1
ATOM 586 O O . ASP A 1 81 ? 7.464 -2.229 -0.009 1.00 97.00 81 ASP A O 1
ATOM 590 N N . TYR A 1 82 ? 7.445 -4.476 -0.218 1.00 96.19 82 TYR A N 1
ATOM 591 C CA . TYR A 1 82 ? 6.274 -4.709 0.618 1.00 96.19 82 TYR A CA 1
ATOM 592 C C . TYR A 1 82 ? 6.453 -4.153 2.038 1.00 96.19 82 TYR A C 1
ATOM 594 O O . TYR A 1 82 ? 5.544 -3.521 2.569 1.00 96.19 82 TYR A O 1
ATOM 602 N N . ALA A 1 83 ? 7.634 -4.326 2.642 1.00 97.25 83 ALA A N 1
ATOM 603 C CA . ALA A 1 83 ? 7.889 -3.889 4.014 1.00 97.25 83 ALA A CA 1
ATOM 604 C C . ALA A 1 83 ? 7.778 -2.363 4.164 1.00 97.25 83 ALA A C 1
ATOM 606 O O . ALA A 1 83 ? 7.297 -1.863 5.181 1.00 97.25 83 ALA A O 1
ATOM 607 N N . THR A 1 84 ? 8.192 -1.613 3.145 1.00 97.75 84 THR A N 1
ATOM 608 C CA . THR A 1 84 ? 8.071 -0.156 3.095 1.00 97.75 84 THR A CA 1
ATOM 609 C C . THR A 1 84 ? 6.612 0.265 2.970 1.00 97.75 84 THR A C 1
ATOM 611 O O . THR A 1 84 ? 6.162 1.126 3.728 1.00 97.75 84 THR A O 1
ATOM 614 N N . GLY A 1 85 ? 5.847 -0.374 2.080 1.00 97.00 85 GLY A N 1
ATOM 615 C CA . GLY A 1 85 ? 4.414 -0.107 1.956 1.00 97.00 85 GLY A CA 1
ATOM 616 C C . GLY A 1 85 ? 3.631 -0.466 3.217 1.00 97.00 85 GLY A C 1
ATOM 617 O O . GLY A 1 85 ? 2.764 0.295 3.648 1.00 97.00 85 GLY A O 1
ATOM 618 N N . ARG A 1 86 ? 3.997 -1.566 3.878 1.00 97.12 86 ARG A N 1
ATOM 619 C CA . ARG A 1 86 ? 3.404 -1.982 5.148 1.00 97.12 86 ARG A CA 1
ATOM 620 C C . ARG A 1 86 ? 3.658 -0.970 6.265 1.00 97.12 86 ARG A C 1
ATOM 622 O O . ARG A 1 86 ? 2.721 -0.524 6.922 1.00 97.12 86 ARG A O 1
ATOM 629 N N . LYS A 1 87 ? 4.904 -0.512 6.413 1.00 97.25 87 LYS A N 1
ATOM 630 C CA . LYS A 1 87 ? 5.248 0.565 7.357 1.00 97.25 87 LYS A CA 1
ATOM 631 C C . LYS A 1 87 ? 4.482 1.855 7.065 1.00 97.25 87 LYS A C 1
ATOM 633 O O . LYS A 1 87 ? 4.114 2.564 7.999 1.00 97.25 87 LYS A O 1
ATOM 638 N N . ALA A 1 88 ? 4.236 2.174 5.792 1.00 97.12 88 ALA A N 1
ATOM 639 C CA . ALA A 1 88 ? 3.437 3.337 5.419 1.00 97.12 88 ALA A CA 1
ATOM 640 C C . ALA A 1 88 ? 1.966 3.190 5.846 1.00 97.12 88 ALA A C 1
ATOM 642 O O . ALA A 1 88 ? 1.393 4.156 6.355 1.00 97.12 88 ALA A O 1
ATOM 643 N N . LEU A 1 89 ? 1.379 1.995 5.709 1.00 96.88 89 LEU A N 1
ATOM 644 C CA . LEU A 1 89 ? 0.027 1.694 6.193 1.00 96.88 89 LEU A CA 1
ATOM 645 C C . LEU A 1 89 ? -0.055 1.818 7.718 1.00 96.88 89 LEU A C 1
ATOM 647 O O . LEU A 1 89 ? -0.883 2.567 8.231 1.00 96.88 89 LEU A O 1
ATOM 651 N N . GLU A 1 90 ? 0.848 1.170 8.450 1.00 97.38 90 GLU A N 1
ATOM 652 C CA . GLU A 1 90 ? 0.887 1.268 9.913 1.00 97.38 90 GLU A CA 1
ATOM 653 C C . GLU A 1 90 ? 1.076 2.709 10.389 1.00 97.38 90 GLU A C 1
ATOM 655 O O . GLU A 1 90 ? 0.446 3.134 11.357 1.00 97.38 90 GLU A O 1
ATOM 660 N N . LYS A 1 91 ? 1.927 3.485 9.707 1.00 96.44 91 LYS A N 1
ATOM 661 C CA . LYS A 1 91 ? 2.118 4.905 10.010 1.00 96.44 91 LYS A CA 1
ATOM 662 C C . LYS A 1 91 ? 0.833 5.698 9.782 1.00 96.44 91 LYS A C 1
ATOM 664 O O . LYS A 1 91 ? 0.476 6.508 10.629 1.00 96.44 91 LYS A O 1
ATOM 669 N N . LEU A 1 92 ? 0.117 5.452 8.683 1.00 96.06 92 LEU A N 1
ATOM 670 C CA . LEU A 1 92 ? -1.178 6.085 8.433 1.00 96.06 92 LEU A CA 1
ATOM 671 C C . LEU A 1 92 ? -2.181 5.754 9.549 1.00 96.06 92 LEU A C 1
ATOM 673 O O . LEU A 1 92 ? -2.857 6.656 10.045 1.00 96.06 92 LEU A O 1
ATOM 677 N N . LEU A 1 93 ? -2.265 4.486 9.963 1.00 97.31 93 LEU A N 1
ATOM 678 C CA . LEU A 1 93 ? -3.133 4.057 11.063 1.00 97.31 93 LEU A CA 1
ATOM 679 C C . LEU A 1 93 ? -2.759 4.751 12.377 1.00 97.31 93 LEU A C 1
ATOM 681 O O . LEU A 1 93 ? -3.632 5.314 13.039 1.00 97.31 93 LEU A O 1
ATOM 685 N N . LYS A 1 94 ? -1.465 4.789 12.711 1.00 97.62 94 LYS A N 1
ATOM 686 C CA . LYS A 1 94 ? -0.925 5.468 13.899 1.00 97.62 94 LYS A CA 1
ATOM 687 C C . LYS A 1 94 ? -1.250 6.963 13.905 1.00 97.62 94 LYS A C 1
ATOM 689 O O . LYS A 1 94 ? -1.755 7.473 14.901 1.00 97.62 94 LYS A O 1
ATOM 694 N N . ASP A 1 95 ? -1.021 7.652 12.795 1.00 96.00 95 ASP A N 1
ATOM 695 C CA . ASP A 1 95 ? -1.136 9.111 12.745 1.00 96.00 95 ASP A CA 1
ATOM 696 C C . ASP A 1 95 ? -2.593 9.586 12.651 1.00 96.00 95 ASP A C 1
ATOM 698 O O . ASP A 1 95 ? -2.975 10.568 13.289 1.00 96.00 95 ASP A O 1
ATOM 702 N N . ASN A 1 96 ? -3.427 8.889 11.870 1.00 96.50 96 ASN A N 1
ATOM 703 C CA . ASN A 1 96 ? -4.752 9.394 11.494 1.00 96.50 96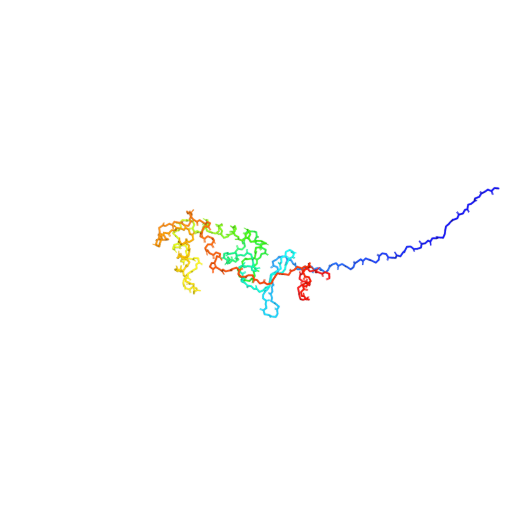 ASN A CA 1
ATOM 704 C C . ASN A 1 96 ? -5.914 8.659 12.175 1.00 96.50 96 ASN A C 1
ATOM 706 O O . ASN A 1 96 ? -7.026 9.202 12.249 1.00 96.50 96 ASN A O 1
ATOM 710 N N . TYR A 1 97 ? -5.684 7.430 12.645 1.00 97.62 97 TYR A N 1
ATOM 711 C CA . TYR A 1 97 ? -6.749 6.528 13.086 1.00 97.62 97 TYR A CA 1
ATOM 712 C C . TYR A 1 97 ? -6.577 5.999 14.510 1.00 97.62 97 TYR A C 1
ATOM 714 O O . TYR A 1 97 ? -7.571 5.568 15.082 1.00 97.62 97 TYR A O 1
ATOM 722 N N . ALA A 1 98 ? -5.394 6.106 15.123 1.00 97.62 98 ALA A N 1
ATOM 723 C CA . ALA A 1 98 ? -5.079 5.517 16.428 1.00 97.62 98 ALA A CA 1
ATOM 724 C C . ALA A 1 98 ? -6.130 5.783 17.518 1.00 97.62 98 ALA A C 1
ATOM 726 O O . ALA A 1 98 ? -6.501 4.875 18.251 1.00 97.62 98 ALA A O 1
ATOM 727 N N . SER A 1 99 ? -6.644 7.011 17.617 1.00 98.19 99 SER A N 1
ATOM 728 C CA . SER A 1 99 ? -7.624 7.389 18.646 1.00 98.19 99 SER A CA 1
ATOM 729 C C . SER A 1 99 ? -9.074 7.018 18.316 1.00 98.19 99 SER A C 1
ATOM 731 O O . SER A 1 99 ? -9.951 7.166 19.173 1.00 98.19 99 SER A O 1
ATOM 733 N N . LYS A 1 100 ? -9.347 6.575 17.085 1.00 98.56 100 LYS A N 1
ATOM 734 C CA . LYS A 1 100 ? -10.679 6.182 16.622 1.00 98.56 100 LYS A CA 1
ATOM 735 C C . LYS A 1 100 ? -10.955 4.738 16.999 1.00 98.56 100 LYS A C 1
ATOM 737 O O . LYS A 1 100 ? -10.046 3.915 17.037 1.00 98.56 100 LYS A O 1
ATOM 742 N N . THR A 1 101 ? -12.231 4.443 17.210 1.00 98.62 101 THR A N 1
ATOM 743 C CA . THR A 1 101 ? -12.697 3.060 17.261 1.00 98.62 101 THR A CA 1
ATOM 744 C C . THR A 1 101 ? -12.544 2.422 15.884 1.00 98.62 101 THR A C 1
ATOM 746 O O . THR A 1 101 ? -12.545 3.140 14.876 1.00 98.62 101 THR A O 1
ATOM 749 N N . ILE A 1 102 ? -12.412 1.099 15.825 1.00 98.25 102 ILE A N 1
ATOM 750 C CA . ILE A 1 102 ? -12.256 0.366 14.560 1.00 98.25 102 ILE A CA 1
ATOM 751 C C . ILE A 1 102 ? -13.384 0.722 13.580 1.00 98.25 102 ILE A C 1
ATOM 753 O O . ILE A 1 102 ? -13.098 1.062 12.431 1.00 98.25 102 ILE A O 1
ATOM 757 N N . ARG A 1 103 ? -14.648 0.774 14.035 1.00 98.12 103 ARG A N 1
ATOM 758 C CA . ARG A 1 103 ? -15.782 1.201 13.197 1.00 98.12 103 ARG A CA 1
ATOM 759 C C . ARG A 1 103 ? -15.559 2.585 12.594 1.00 98.12 103 ARG A C 1
ATOM 761 O O . ARG A 1 103 ? -15.593 2.736 11.377 1.00 98.12 103 ARG A O 1
ATOM 768 N N . LYS A 1 104 ? -15.271 3.589 13.429 1.00 98.31 104 LYS A N 1
ATOM 769 C CA . LYS A 1 104 ? -15.062 4.977 12.973 1.00 98.31 104 LYS A CA 1
ATOM 770 C C . LYS A 1 104 ? -13.849 5.118 12.059 1.00 98.31 104 LYS A C 1
ATOM 772 O O . LYS A 1 104 ? -13.787 6.052 11.259 1.00 98.31 104 LYS A O 1
ATOM 777 N N . ALA A 1 105 ? -12.845 4.263 12.226 1.00 97.75 105 ALA A N 1
ATOM 778 C CA . ALA A 1 105 ? -11.712 4.219 11.323 1.00 97.75 105 ALA A CA 1
ATOM 779 C C . ALA A 1 105 ? -12.130 3.669 9.956 1.00 97.75 105 ALA A C 1
ATOM 781 O O . ALA A 1 105 ? -11.871 4.330 8.955 1.00 97.75 105 ALA A O 1
ATOM 782 N N . MET A 1 106 ? -12.832 2.534 9.911 1.00 96.81 106 MET A N 1
ATOM 783 C CA . MET A 1 106 ? -13.242 1.893 8.656 1.00 96.81 106 MET A CA 1
ATOM 784 C C . MET A 1 106 ? -14.299 2.689 7.889 1.00 96.81 106 MET A C 1
ATOM 786 O O . MET A 1 106 ? -14.192 2.807 6.674 1.00 96.81 106 MET A O 1
ATOM 790 N N . GLU A 1 107 ? -15.236 3.343 8.578 1.00 97.00 107 GLU A N 1
ATOM 791 C CA . GLU A 1 107 ? -16.187 4.288 7.968 1.00 97.00 107 GLU A CA 1
ATOM 792 C C . GLU A 1 107 ? -15.502 5.447 7.241 1.00 97.00 107 GLU A C 1
ATOM 794 O O . GLU A 1 107 ? -16.098 6.051 6.355 1.00 97.00 107 GLU A O 1
ATOM 799 N N . LYS A 1 108 ? -14.263 5.780 7.618 1.00 96.06 108 LYS A N 1
ATOM 800 C CA . LYS A 1 108 ? -13.461 6.803 6.945 1.00 96.06 108 LYS A CA 1
ATOM 801 C C . LYS A 1 108 ? -12.476 6.210 5.934 1.00 96.06 108 LYS A C 1
ATOM 803 O O . LYS A 1 108 ? -12.198 6.858 4.934 1.00 96.06 108 LYS A O 1
ATOM 808 N N . TYR A 1 109 ? -11.922 5.037 6.220 1.00 93.69 109 TYR A N 1
ATOM 809 C CA . TYR A 1 109 ? -10.902 4.392 5.395 1.00 93.69 109 TYR A CA 1
ATOM 810 C C . TYR A 1 109 ? -11.498 3.766 4.130 1.00 93.69 109 TYR A C 1
ATOM 812 O O . TYR A 1 109 ? -11.014 4.019 3.035 1.00 93.69 109 TYR A O 1
ATOM 820 N N . ALA A 1 110 ? -12.570 2.990 4.292 1.00 92.19 110 ALA A N 1
ATOM 821 C CA . ALA A 1 110 ? -13.277 2.293 3.224 1.00 92.19 110 ALA A CA 1
ATOM 822 C C . ALA A 1 110 ? -14.783 2.584 3.348 1.00 92.19 110 ALA A C 1
ATOM 824 O O . ALA A 1 110 ? -15.562 1.700 3.725 1.00 92.19 110 ALA A O 1
ATOM 825 N N . PRO A 1 111 ? -15.215 3.836 3.099 1.00 93.62 111 PRO A N 1
ATOM 826 C CA . PRO A 1 111 ? -16.605 4.234 3.269 1.00 93.62 111 PRO A CA 1
ATOM 827 C C . PRO A 1 111 ? -17.515 3.530 2.259 1.00 93.62 111 PRO A C 1
ATOM 829 O O . PRO A 1 111 ? -17.159 3.349 1.091 1.00 93.62 111 PRO A O 1
ATOM 832 N N . ALA A 1 112 ? -18.737 3.211 2.683 1.00 93.06 112 ALA A N 1
ATOM 833 C CA . ALA A 1 112 ? -19.753 2.623 1.813 1.00 93.06 112 ALA A CA 1
ATOM 834 C C . ALA A 1 112 ? -20.172 3.542 0.650 1.00 93.06 112 ALA A C 1
ATOM 836 O O . ALA A 1 112 ? -20.599 3.051 -0.393 1.00 93.06 112 ALA A O 1
ATOM 837 N N . SER A 1 113 ? -20.008 4.866 0.790 1.00 93.75 113 SER A N 1
ATOM 838 C CA . SER A 1 113 ? -20.244 5.831 -0.298 1.00 93.75 113 SER A CA 1
ATOM 839 C C . SER A 1 113 ? -19.377 5.572 -1.527 1.00 93.75 113 SER A C 1
ATOM 841 O O . SER A 1 113 ? -19.779 5.915 -2.636 1.00 93.75 113 SER A O 1
ATOM 843 N N . ASP A 1 114 ? -18.223 4.937 -1.327 1.00 90.12 114 ASP A N 1
ATOM 844 C CA . ASP A 1 114 ? -17.257 4.635 -2.379 1.00 90.12 114 ASP A CA 1
ATOM 845 C C . ASP A 1 114 ? -17.453 3.204 -2.915 1.00 90.12 114 ASP A C 1
ATOM 847 O O . ASP A 1 114 ? -16.622 2.686 -3.657 1.00 90.12 114 ASP A O 1
ATOM 851 N N . GLY A 1 115 ? -18.571 2.558 -2.551 1.00 91.69 115 GLY A N 1
ATOM 852 C CA . GLY A 1 115 ? -18.925 1.203 -2.975 1.00 91.69 115 GLY A CA 1
ATOM 853 C C . GLY A 1 115 ? -18.285 0.087 -2.145 1.00 91.69 115 GLY A C 1
ATOM 854 O O . GLY A 1 115 ? -18.351 -1.071 -2.552 1.00 91.69 115 GLY A O 1
ATOM 855 N N . ASN A 1 116 ? -17.678 0.409 -0.999 1.00 92.12 116 ASN A N 1
ATOM 856 C CA . ASN A 1 116 ? -17.069 -0.579 -0.106 1.00 92.12 116 ASN A CA 1
ATOM 857 C C . ASN A 1 116 ? -18.105 -1.242 0.819 1.00 92.12 116 ASN A C 1
ATOM 859 O O . ASN A 1 116 ? -19.055 -0.600 1.266 1.00 92.12 116 ASN A O 1
ATOM 863 N N . ASP A 1 117 ? -17.877 -2.500 1.205 1.00 94.00 117 ASP A N 1
ATOM 864 C CA . ASP A 1 117 ? -18.576 -3.109 2.346 1.00 94.00 117 ASP A CA 1
ATOM 865 C C . ASP A 1 117 ? -17.800 -2.806 3.637 1.00 94.00 117 ASP A C 1
ATOM 867 O O . ASP A 1 117 ? -16.995 -3.605 4.119 1.00 94.00 117 ASP A O 1
ATOM 871 N N . THR A 1 118 ? -18.030 -1.616 4.196 1.00 94.69 118 THR A N 1
ATOM 872 C CA . THR A 1 118 ? -17.401 -1.180 5.453 1.00 94.69 118 THR A CA 1
ATOM 873 C C . THR A 1 118 ? -17.647 -2.172 6.595 1.00 94.69 118 THR A C 1
ATOM 875 O O . THR A 1 118 ? -16.770 -2.405 7.426 1.00 94.69 118 THR A O 1
ATOM 878 N N . GLU A 1 119 ? -18.829 -2.788 6.646 1.00 95.31 119 GLU A N 1
ATOM 879 C CA . GLU A 1 119 ? -19.171 -3.736 7.704 1.00 95.31 119 GLU A CA 1
ATOM 880 C C . GLU A 1 119 ? -18.397 -5.054 7.543 1.00 95.31 119 GLU A C 1
ATOM 882 O O . GLU A 1 119 ? -18.026 -5.665 8.547 1.00 95.31 119 GLU A O 1
ATOM 887 N N . ALA A 1 120 ? -18.088 -5.476 6.310 1.00 94.06 120 ALA A N 1
ATOM 888 C CA . ALA A 1 120 ? -17.184 -6.599 6.065 1.00 94.06 120 ALA A CA 1
ATOM 889 C C . ALA A 1 120 ? -15.774 -6.329 6.591 1.00 94.06 120 ALA A C 1
ATOM 891 O O . ALA A 1 120 ? -15.237 -7.204 7.263 1.00 94.06 120 ALA A O 1
ATOM 892 N N . TYR A 1 121 ? -15.218 -5.130 6.380 1.00 93.19 121 TYR A N 1
ATOM 893 C CA . TYR A 1 121 ? -13.925 -4.759 6.973 1.00 93.19 121 TYR A CA 1
ATOM 894 C C . TYR A 1 121 ? -13.964 -4.870 8.499 1.00 93.19 121 TYR A C 1
ATOM 896 O O . TYR A 1 121 ? -13.099 -5.503 9.093 1.00 93.19 121 TYR A O 1
ATOM 904 N N . ILE A 1 122 ? -14.993 -4.312 9.147 1.00 96.38 122 ILE A N 1
ATOM 905 C CA . ILE A 1 122 ? -15.109 -4.352 10.614 1.00 96.38 122 ILE A CA 1
ATOM 906 C C . ILE A 1 122 ? -15.234 -5.797 11.112 1.00 96.38 122 ILE A C 1
ATOM 908 O O . ILE A 1 122 ? -14.589 -6.156 12.090 1.00 96.38 122 ILE A O 1
ATOM 912 N N . ARG A 1 123 ? -16.053 -6.635 10.458 1.00 96.31 123 ARG A N 1
ATOM 913 C CA . ARG A 1 123 ? -16.175 -8.068 10.796 1.00 96.31 123 ARG A CA 1
ATOM 914 C C . ARG A 1 123 ? -14.850 -8.801 10.651 1.00 96.31 123 ARG A C 1
ATOM 916 O O . ARG A 1 123 ? -14.502 -9.575 11.533 1.00 96.31 123 ARG A O 1
ATOM 923 N N . PHE A 1 124 ? -14.134 -8.547 9.561 1.00 94.88 124 PHE A N 1
ATOM 924 C CA . PHE A 1 124 ? -12.862 -9.200 9.290 1.00 94.88 124 PHE A CA 1
ATOM 925 C C . PHE A 1 124 ? -11.792 -8.795 10.309 1.00 94.88 124 PHE A C 1
ATOM 927 O O . PHE A 1 124 ? -11.096 -9.656 10.829 1.00 94.88 124 PHE A O 1
ATOM 934 N N . ILE A 1 125 ? -11.715 -7.506 10.658 1.00 95.62 125 ILE A N 1
ATOM 935 C CA . ILE A 1 125 ? -10.802 -7.007 11.695 1.00 95.62 125 ILE A CA 1
ATOM 936 C C . ILE A 1 125 ? -11.110 -7.643 13.050 1.00 95.62 125 ILE A C 1
ATOM 938 O O . ILE A 1 125 ? -10.189 -8.079 13.729 1.00 95.62 125 ILE A O 1
ATOM 942 N N . GLU A 1 126 ? -12.381 -7.686 13.459 1.00 96.94 126 GLU A N 1
ATOM 943 C CA . GLU A 1 126 ? -12.742 -8.272 14.752 1.00 96.94 126 GLU A CA 1
ATOM 944 C C . GLU A 1 126 ? -12.361 -9.754 14.830 1.00 96.94 126 GLU A C 1
ATOM 946 O O . GLU A 1 126 ? -11.760 -10.164 15.816 1.00 96.94 126 GLU A O 1
ATOM 951 N N . ASP A 1 127 ? -12.637 -10.536 13.782 1.00 95.12 127 ASP A N 1
ATOM 952 C CA . ASP A 1 127 ? -12.246 -11.950 13.719 1.00 95.12 127 ASP A CA 1
ATOM 953 C C . ASP A 1 127 ? -10.718 -12.117 13.764 1.00 95.12 127 ASP A C 1
ATOM 955 O O . ASP A 1 127 ? -10.192 -12.885 14.569 1.00 95.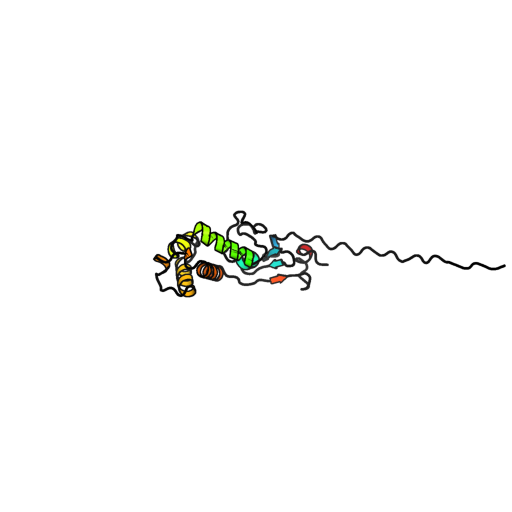12 127 ASP A O 1
ATOM 959 N N . HIS A 1 128 ? -9.993 -11.330 12.961 1.00 92.00 128 HIS A N 1
ATOM 960 C CA . HIS A 1 128 ? -8.536 -11.404 12.871 1.00 92.00 128 HIS A CA 1
ATOM 961 C C . HIS A 1 128 ? -7.834 -10.999 14.177 1.00 92.00 128 HIS A C 1
ATOM 963 O O . HIS A 1 128 ? -6.876 -11.648 14.589 1.00 92.00 128 HIS A O 1
ATOM 969 N N . ALA A 1 129 ? -8.346 -9.973 14.860 1.00 92.06 129 ALA A N 1
ATOM 970 C CA . ALA A 1 129 ? -7.828 -9.484 16.137 1.00 92.06 129 ALA A CA 1
ATOM 971 C C . ALA A 1 129 ? -8.308 -10.309 17.353 1.00 92.06 129 ALA A C 1
ATOM 973 O O . ALA A 1 129 ? -7.976 -9.982 18.494 1.00 92.06 129 ALA A O 1
ATOM 974 N N . GLY A 1 130 ? -9.121 -11.355 17.145 1.00 94.56 130 GLY A N 1
ATOM 975 C CA . GLY A 1 130 ? -9.691 -12.169 18.225 1.00 94.56 130 GLY A CA 1
ATOM 976 C C . GLY A 1 130 ? -10.708 -11.426 19.103 1.00 94.56 130 GLY A C 1
ATOM 977 O O . GLY A 1 130 ? -10.911 -11.787 20.266 1.00 94.56 130 GLY A O 1
ATOM 978 N N . LEU A 1 131 ? -11.334 -10.383 18.562 1.00 95.75 131 LEU A N 1
ATOM 979 C CA . LEU A 1 131 ? -12.361 -9.576 19.211 1.00 95.75 131 LEU A CA 1
ATOM 980 C C . LEU A 1 131 ? -13.755 -10.183 19.007 1.00 95.75 131 LEU A C 1
ATOM 982 O O . LEU A 1 131 ? -14.016 -10.957 18.085 1.00 95.75 131 LEU A O 1
ATOM 986 N N . LYS A 1 132 ? -14.695 -9.822 19.879 1.00 97.19 132 LYS A N 1
ATOM 987 C CA . LYS A 1 132 ? -16.095 -10.231 19.745 1.00 97.19 132 LYS A CA 1
ATOM 988 C C . LYS A 1 132 ? -16.818 -9.321 18.765 1.00 97.19 132 LYS A C 1
ATOM 990 O O . LYS A 1 132 ? -16.493 -8.144 18.622 1.00 97.19 132 LYS A O 1
ATOM 995 N N . ARG A 1 133 ? -17.889 -9.848 18.159 1.00 97.12 133 ARG A N 1
ATOM 996 C CA . ARG A 1 133 ? -18.745 -9.040 17.289 1.00 97.12 133 ARG A CA 1
ATOM 997 C C . ARG A 1 133 ? -19.280 -7.815 18.035 1.00 97.12 133 ARG A C 1
ATOM 999 O O . ARG A 1 133 ? -20.003 -7.976 19.017 1.00 97.12 133 ARG A O 1
ATOM 1006 N N . GLY A 1 134 ? -18.978 -6.621 17.524 1.00 96.25 134 GLY A N 1
ATOM 1007 C CA . GLY A 1 134 ? -19.389 -5.339 18.105 1.00 96.25 134 GLY A CA 1
ATOM 1008 C C . GLY A 1 134 ? -18.308 -4.646 18.939 1.00 96.25 134 GLY A C 1
ATOM 1009 O O . GLY A 1 134 ? -18.459 -3.464 19.242 1.00 96.25 134 GLY A O 1
ATOM 1010 N N . ASP A 1 135 ? -17.198 -5.315 19.259 1.00 97.69 135 ASP A N 1
ATOM 1011 C CA . ASP A 1 135 ? -16.070 -4.683 19.956 1.00 97.69 135 ASP A CA 1
ATOM 1012 C C . ASP A 1 135 ? -15.471 -3.528 19.132 1.00 97.69 135 ASP A C 1
ATOM 1014 O O . ASP A 1 135 ? -14.954 -2.564 19.696 1.00 97.69 135 ASP A O 1
ATOM 1018 N N . GLY A 1 136 ? -15.615 -3.540 17.803 1.00 96.50 136 GLY A N 1
ATOM 1019 C CA . GLY A 1 136 ? -15.171 -2.455 16.931 1.00 96.50 136 GLY A CA 1
ATOM 1020 C C . GLY A 1 136 ? -15.849 -1.100 17.192 1.00 96.50 136 GLY A C 1
ATOM 1021 O O . GLY A 1 136 ? -15.352 -0.069 16.724 1.00 96.50 136 GLY A O 1
ATOM 1022 N N . ASP A 1 137 ? -16.944 -1.068 17.960 1.00 97.81 137 ASP A N 1
ATOM 1023 C CA . ASP A 1 137 ? -17.604 0.161 18.417 1.00 97.81 137 ASP A CA 1
ATOM 1024 C C . ASP A 1 137 ? -16.895 0.843 19.588 1.00 97.81 137 ASP A C 1
ATOM 1026 O O . ASP A 1 137 ? -17.107 2.037 19.818 1.00 97.81 137 ASP A O 1
ATOM 1030 N N . THR A 1 138 ? -16.046 0.120 20.319 1.00 98.12 138 THR A N 1
ATOM 1031 C CA . THR A 1 138 ? -15.401 0.600 21.549 1.00 98.12 138 THR A CA 1
ATOM 1032 C C . THR A 1 138 ? -13.879 0.509 21.490 1.00 98.12 138 THR A C 1
ATOM 1034 O O . THR A 1 138 ? -13.210 1.449 21.924 1.00 98.12 138 THR A O 1
ATOM 1037 N N . VAL A 1 139 ? -13.338 -0.562 20.909 1.00 98.06 139 VAL A N 1
ATOM 1038 C CA . VAL A 1 139 ? -11.899 -0.817 20.780 1.00 98.06 139 VAL A CA 1
ATOM 1039 C C . VAL A 1 139 ? -11.273 0.164 19.799 1.00 98.06 139 VAL A C 1
ATOM 1041 O O . VAL A 1 139 ? -11.758 0.347 18.674 1.00 98.06 139 VAL A O 1
ATOM 1044 N N . LYS A 1 140 ? -10.184 0.816 20.221 1.00 98.56 140 LYS A N 1
ATOM 1045 C CA . LYS A 1 140 ? -9.450 1.762 19.379 1.00 98.56 140 LYS A CA 1
ATOM 1046 C C . LYS A 1 140 ? -8.464 1.058 18.464 1.00 98.56 140 LYS A C 1
ATOM 1048 O O . LYS A 1 140 ? -7.840 0.074 18.841 1.00 98.56 140 LYS A O 1
ATOM 1053 N N . VAL A 1 141 ? -8.218 1.656 17.299 1.00 98.25 141 VAL A N 1
ATOM 1054 C CA . VAL A 1 141 ? -7.189 1.179 16.362 1.00 98.25 141 VAL A CA 1
ATOM 1055 C C . VAL A 1 141 ? -5.818 1.089 17.032 1.00 98.25 141 VAL A C 1
ATOM 1057 O O . VAL A 1 141 ? -5.090 0.144 16.762 1.00 98.25 141 VAL A O 1
ATOM 1060 N N . SER A 1 142 ? -5.464 2.016 17.934 1.00 98.00 142 SER A N 1
ATOM 1061 C CA . SER A 1 142 ? -4.170 1.998 18.636 1.00 98.00 142 SER A CA 1
ATOM 1062 C C . SER A 1 142 ? -3.893 0.727 19.440 1.00 98.00 142 SER A C 1
ATOM 1064 O O . SER A 1 142 ? -2.737 0.456 19.742 1.00 98.00 142 SER A O 1
ATOM 1066 N N . GLU A 1 143 ? -4.937 -0.001 19.829 1.00 97.75 143 GLU A N 1
ATOM 1067 C CA . GLU A 1 143 ? -4.825 -1.225 20.627 1.00 97.75 143 GLU A CA 1
ATOM 1068 C C . GLU A 1 143 ? -4.480 -2.443 19.751 1.00 97.75 143 GLU A C 1
ATOM 1070 O O . GLU A 1 143 ? -3.928 -3.409 20.262 1.00 97.75 143 GLU A O 1
ATOM 1075 N N . HIS A 1 144 ? -4.736 -2.361 18.437 1.00 96.94 144 HIS A N 1
ATOM 1076 C CA . HIS A 1 144 ? -4.666 -3.474 17.480 1.00 96.94 144 HIS A CA 1
ATOM 1077 C C . HIS A 1 144 ? -4.147 -3.026 16.100 1.00 96.94 144 HIS A C 1
ATOM 1079 O O . HIS A 1 144 ? -4.696 -3.395 15.066 1.00 96.94 144 HIS A O 1
ATOM 1085 N N . ILE A 1 145 ? -3.123 -2.164 16.048 1.00 97.06 145 ILE A N 1
ATOM 1086 C CA . ILE A 1 145 ? -2.670 -1.568 14.772 1.00 97.06 145 ILE A CA 1
ATOM 1087 C C . ILE A 1 145 ? -2.238 -2.637 13.766 1.00 97.06 145 ILE A C 1
ATOM 1089 O O . ILE A 1 145 ? -2.587 -2.530 12.590 1.00 97.06 145 ILE A O 1
ATOM 1093 N N . ASP A 1 146 ? -1.493 -3.639 14.228 1.00 96.31 146 ASP A N 1
ATOM 1094 C CA . ASP A 1 146 ? -0.958 -4.682 13.357 1.00 96.31 146 ASP A CA 1
ATOM 1095 C C . ASP A 1 146 ? -2.092 -5.583 12.839 1.00 96.31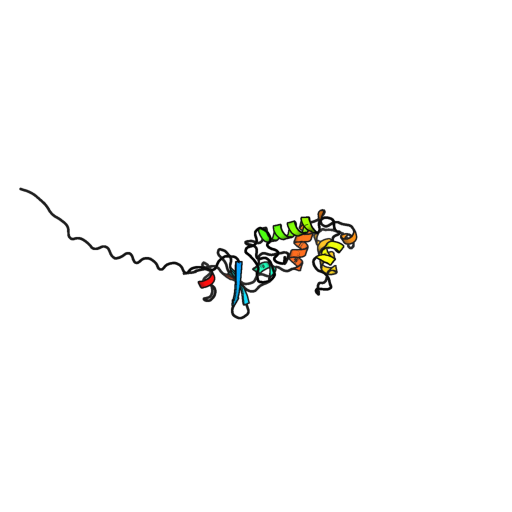 146 ASP A C 1
ATOM 1097 O O . ASP A 1 146 ? -2.183 -5.789 11.630 1.00 96.31 146 ASP A O 1
ATOM 1101 N N . ASP A 1 147 ? -3.035 -5.975 13.706 1.00 95.19 147 ASP A N 1
ATOM 1102 C CA . ASP A 1 147 ? -4.213 -6.764 13.313 1.00 95.19 147 ASP A CA 1
ATOM 1103 C C . ASP A 1 147 ? -5.104 -6.004 12.314 1.00 95.19 147 ASP A C 1
ATOM 1105 O O . ASP A 1 147 ? -5.585 -6.564 11.329 1.00 95.19 147 ASP A O 1
ATOM 1109 N N . VAL A 1 148 ? -5.311 -4.697 12.532 1.00 96.44 148 VAL A N 1
ATOM 1110 C CA . VAL A 1 148 ? -6.081 -3.838 11.617 1.00 96.44 148 VAL A CA 1
ATOM 1111 C C . VAL A 1 148 ? -5.385 -3.730 10.262 1.00 96.44 148 VAL A C 1
ATOM 1113 O O . VAL A 1 148 ? -6.050 -3.767 9.227 1.00 96.44 148 VAL A O 1
ATOM 1116 N N . ALA A 1 149 ? -4.060 -3.585 10.239 1.00 96.44 149 ALA A N 1
ATOM 1117 C CA . ALA A 1 149 ? -3.316 -3.493 8.993 1.00 96.44 149 ALA A CA 1
ATOM 1118 C C . ALA A 1 149 ? -3.296 -4.831 8.226 1.00 96.44 149 ALA A C 1
ATOM 1120 O O . ALA A 1 149 ? -3.478 -4.810 7.009 1.00 96.44 149 ALA A O 1
ATOM 1121 N N . ASP A 1 150 ? -3.157 -5.975 8.909 1.00 94.50 150 ASP A N 1
ATOM 1122 C CA . ASP A 1 150 ? -3.240 -7.318 8.299 1.00 94.50 150 ASP A CA 1
ATOM 1123 C C . ASP A 1 150 ? -4.621 -7.576 7.692 1.00 94.50 150 ASP A C 1
ATOM 1125 O O . ASP A 1 150 ? -4.757 -8.091 6.574 1.00 94.50 150 ASP A O 1
ATOM 1129 N N . ALA A 1 151 ? -5.658 -7.139 8.403 1.00 92.19 151 ALA A N 1
ATOM 1130 C CA . ALA A 1 151 ? -7.027 -7.207 7.933 1.00 92.19 151 ALA A CA 1
ATOM 1131 C C . ALA A 1 151 ? -7.270 -6.348 6.684 1.00 92.19 151 ALA A C 1
ATOM 1133 O O . ALA A 1 151 ? -7.854 -6.835 5.714 1.00 92.19 151 ALA A O 1
ATOM 1134 N N . ILE A 1 152 ? -6.799 -5.095 6.682 1.00 93.56 152 ILE A N 1
ATOM 1135 C CA . ILE A 1 152 ? -6.885 -4.208 5.512 1.00 93.56 152 ILE A CA 1
ATOM 1136 C C . ILE A 1 152 ? -6.193 -4.858 4.318 1.00 93.56 152 ILE A C 1
ATOM 1138 O O . ILE A 1 152 ? -6.805 -4.993 3.267 1.00 93.56 152 ILE A O 1
ATOM 1142 N N . GLU A 1 153 ? -4.954 -5.312 4.479 1.00 94.00 153 GLU A N 1
ATOM 1143 C CA . GLU A 1 153 ? -4.194 -5.934 3.396 1.00 94.00 153 GLU A CA 1
ATOM 1144 C C . GLU A 1 153 ? -4.904 -7.139 2.778 1.00 94.00 153 GLU A C 1
ATOM 1146 O O . GLU A 1 153 ? -4.948 -7.291 1.553 1.00 94.00 153 GLU A O 1
ATOM 1151 N N . THR A 1 154 ? -5.492 -7.982 3.625 1.00 92.06 154 THR A N 1
ATOM 1152 C CA . THR A 1 154 ? -6.243 -9.148 3.163 1.00 92.06 154 THR A CA 1
ATOM 1153 C C . THR A 1 154 ? -7.465 -8.732 2.344 1.00 92.06 154 THR A C 1
ATOM 1155 O O . THR A 1 154 ? -7.735 -9.330 1.301 1.00 92.06 154 THR A O 1
ATOM 1158 N N . MET A 1 155 ? -8.176 -7.689 2.781 1.00 89.88 155 MET A N 1
ATOM 1159 C CA . MET A 1 155 ? -9.349 -7.153 2.084 1.00 89.88 155 MET A CA 1
ATOM 1160 C C . MET A 1 155 ? -8.991 -6.451 0.766 1.00 89.88 155 MET A C 1
ATOM 1162 O O . MET A 1 155 ? -9.715 -6.602 -0.217 1.00 89.88 155 MET A O 1
ATOM 1166 N N . GLU A 1 156 ? -7.869 -5.724 0.719 1.00 88.50 156 GLU A N 1
ATOM 1167 C CA . GLU A 1 156 ? -7.369 -5.072 -0.502 1.00 88.50 156 GLU A CA 1
ATOM 1168 C C . GLU A 1 156 ? -6.952 -6.092 -1.575 1.00 88.50 156 GLU A C 1
ATOM 1170 O O . GLU A 1 156 ? -7.085 -5.845 -2.778 1.00 88.50 156 GLU A O 1
ATOM 1175 N N . GLY A 1 157 ? -6.470 -7.258 -1.139 1.00 88.25 157 GLY A N 1
ATOM 1176 C CA . GLY A 1 157 ? -6.113 -8.374 -1.999 1.00 88.25 157 GLY A CA 1
ATOM 1177 C C . GLY A 1 157 ? -4.735 -8.228 -2.649 1.00 88.25 157 GLY A C 1
ATOM 1178 O O . GLY A 1 157 ? -4.370 -7.217 -3.252 1.00 88.25 157 GLY A O 1
ATOM 1179 N N . THR A 1 158 ? -3.955 -9.305 -2.584 1.00 87.31 158 THR A N 1
ATOM 1180 C CA . THR A 1 158 ? -2.545 -9.327 -3.008 1.00 87.31 158 THR A CA 1
ATOM 1181 C C . THR A 1 158 ? -2.260 -10.359 -4.099 1.00 87.31 158 THR A C 1
ATOM 1183 O O . THR A 1 158 ? -1.117 -10.777 -4.274 1.00 87.31 158 THR A O 1
ATOM 1186 N N . THR A 1 159 ? -3.281 -10.767 -4.867 1.00 96.00 159 THR A N 1
ATOM 1187 C CA . THR A 1 159 ? -3.136 -11.757 -5.947 1.00 96.00 159 THR A CA 1
ATOM 1188 C C . THR A 1 159 ? -1.972 -11.400 -6.867 1.00 96.00 159 THR A C 1
ATOM 1190 O O . THR A 1 159 ? -1.984 -10.357 -7.526 1.00 96.00 159 THR A O 1
ATOM 1193 N N . ALA A 1 160 ? -0.969 -12.273 -6.918 1.00 96.75 160 ALA A N 1
ATOM 1194 C CA . ALA A 1 160 ? 0.206 -12.053 -7.742 1.00 96.75 160 ALA A CA 1
ATOM 1195 C C . ALA A 1 160 ? -0.151 -12.087 -9.235 1.00 96.75 160 ALA A C 1
ATOM 1197 O O . ALA A 1 160 ? -0.995 -12.869 -9.675 1.00 96.75 160 ALA A O 1
ATOM 1198 N N . GLY A 1 161 ? 0.497 -11.212 -9.998 1.00 96.62 161 GLY A N 1
ATOM 1199 C CA . GLY A 1 161 ? 0.571 -11.305 -11.451 1.00 96.62 161 GLY A CA 1
ATOM 1200 C C . GLY A 1 161 ? 1.901 -11.918 -11.877 1.00 96.62 161 GLY A C 1
ATOM 1201 O O . GLY A 1 161 ? 2.516 -12.684 -11.134 1.00 96.62 161 GLY A O 1
ATOM 1202 N N . ASP A 1 162 ? 2.378 -11.516 -13.048 1.00 97.81 162 ASP A N 1
ATOM 1203 C CA . ASP A 1 162 ? 3.666 -11.966 -13.560 1.00 97.81 162 ASP A CA 1
ATOM 1204 C C . ASP A 1 162 ? 4.804 -11.089 -13.033 1.00 97.81 162 ASP A C 1
ATOM 1206 O O . ASP A 1 162 ? 4.751 -9.857 -13.111 1.00 97.81 162 ASP A O 1
ATOM 1210 N N . GLY A 1 163 ? 5.853 -11.733 -12.524 1.00 97.19 163 GLY A N 1
ATOM 1211 C CA . GLY A 1 163 ? 7.126 -11.105 -12.186 1.00 97.19 163 GLY A CA 1
ATOM 1212 C C . GLY A 1 163 ? 8.189 -11.484 -13.211 1.00 97.19 163 GLY A C 1
ATOM 1213 O O . GLY A 1 163 ? 8.441 -12.665 -13.444 1.00 97.19 163 GLY A O 1
ATOM 1214 N N . TYR A 1 164 ? 8.829 -10.485 -13.810 1.00 97.31 164 TYR A N 1
ATOM 1215 C CA . TYR A 1 164 ? 9.857 -10.674 -14.828 1.00 97.31 164 TYR A CA 1
ATOM 1216 C C . TYR A 1 164 ? 11.194 -10.109 -14.363 1.00 97.31 164 TYR A C 1
ATOM 1218 O O . TYR A 1 164 ? 11.250 -8.979 -13.894 1.00 97.31 164 TYR A O 1
ATOM 1226 N N . SER A 1 165 ? 12.280 -10.846 -14.579 1.00 96.69 165 SER A N 1
ATOM 1227 C CA . SER A 1 165 ? 13.663 -10.386 -14.379 1.00 96.69 165 SER A CA 1
ATOM 1228 C C . SER A 1 165 ? 14.538 -10.778 -15.573 1.00 96.69 165 SER A C 1
ATOM 1230 O O . SER A 1 165 ? 14.185 -11.689 -16.325 1.00 96.69 165 SER A O 1
ATOM 1232 N N . CYS A 1 166 ? 15.718 -10.172 -15.747 1.00 94.19 166 CYS A N 1
ATOM 1233 C CA . CYS A 1 166 ? 16.626 -10.581 -16.832 1.00 94.19 166 CYS A CA 1
ATOM 1234 C C . CYS A 1 166 ? 17.108 -12.036 -16.714 1.00 94.19 166 CYS A C 1
ATOM 1236 O O . CYS A 1 166 ? 17.436 -12.645 -17.727 1.00 94.19 166 CYS A O 1
ATOM 1238 N N . ALA A 1 167 ? 17.107 -12.608 -15.506 1.00 92.69 167 ALA A N 1
ATOM 1239 C CA . ALA A 1 167 ? 17.451 -14.012 -15.281 1.00 92.69 167 ALA A CA 1
ATOM 1240 C C . ALA A 1 167 ? 16.351 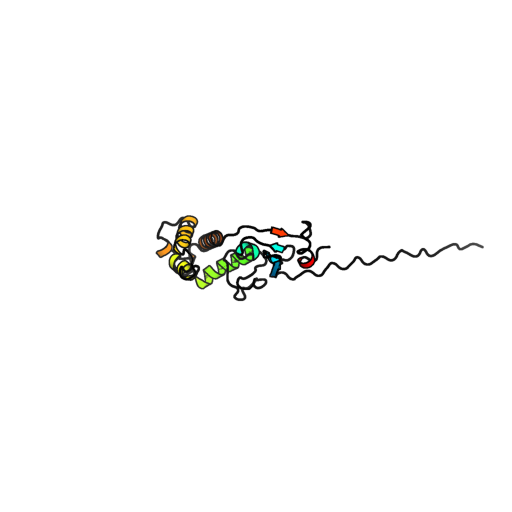-14.983 -15.754 1.00 92.69 167 ALA A C 1
ATOM 1242 O O . ALA A 1 167 ? 16.626 -16.153 -15.996 1.00 92.69 167 ALA A O 1
ATOM 1243 N N . SER A 1 168 ? 15.114 -14.501 -15.914 1.00 89.94 168 SER A N 1
ATOM 1244 C CA . SER A 1 168 ? 13.942 -15.316 -16.268 1.00 89.94 168 SER A CA 1
ATOM 1245 C C . SER A 1 168 ? 13.640 -15.391 -17.771 1.00 89.94 168 SER A C 1
ATOM 1247 O O . SER A 1 168 ? 12.584 -15.881 -18.149 1.00 89.94 168 SER A O 1
ATOM 1249 N N . SER A 1 169 ? 14.541 -14.912 -18.641 1.00 89.25 169 SER A N 1
ATOM 1250 C CA . SER A 1 169 ? 14.285 -14.771 -20.089 1.00 89.25 169 SER A CA 1
ATOM 1251 C C . SER A 1 169 ? 12.970 -14.022 -20.381 1.00 89.25 169 SER A C 1
ATOM 1253 O O . SER A 1 169 ? 12.043 -14.591 -20.958 1.00 89.25 169 SER A O 1
ATOM 1255 N N . PRO A 1 170 ? 12.863 -12.744 -19.973 1.00 94.94 170 PRO A N 1
ATOM 1256 C CA . PRO A 1 170 ? 11.596 -12.027 -19.983 1.00 94.94 170 PRO A CA 1
ATOM 1257 C C . PRO A 1 170 ? 11.122 -11.747 -21.421 1.00 94.94 170 PRO A C 1
ATOM 1259 O O . PRO A 1 170 ? 11.942 -11.713 -22.352 1.00 94.94 170 PRO A O 1
ATOM 1262 N N . PRO A 1 171 ? 9.813 -11.509 -21.625 1.00 96.00 171 PRO A N 1
ATOM 1263 C CA . PRO A 1 171 ? 9.264 -11.236 -22.946 1.00 96.00 171 PRO A CA 1
ATOM 1264 C C . PRO A 1 171 ? 9.887 -9.975 -23.560 1.00 96.00 171 PRO A C 1
ATOM 1266 O O . PRO A 1 171 ? 10.374 -9.084 -22.858 1.00 96.00 171 PRO A O 1
ATOM 1269 N N . ALA A 1 172 ? 9.863 -9.891 -24.893 1.00 95.62 172 ALA A N 1
ATOM 1270 C CA . ALA A 1 172 ? 10.568 -8.854 -25.650 1.00 95.62 172 ALA A CA 1
ATOM 1271 C C . ALA A 1 172 ? 10.204 -7.422 -25.222 1.00 95.62 172 ALA A C 1
ATOM 1273 O O . ALA A 1 172 ? 11.071 -6.554 -25.221 1.00 95.62 172 ALA A O 1
ATOM 1274 N N . TRP A 1 173 ? 8.955 -7.186 -24.809 1.00 96.00 173 TRP A N 1
ATOM 1275 C CA . TRP A 1 173 ? 8.493 -5.876 -24.349 1.00 96.00 173 TRP A CA 1
ATOM 1276 C C . TRP A 1 173 ? 9.039 -5.482 -22.963 1.00 96.00 173 TRP A C 1
ATOM 1278 O O . TRP A 1 173 ? 9.170 -4.294 -22.681 1.00 96.00 173 TRP A O 1
ATOM 1288 N N . VAL A 1 174 ? 9.417 -6.452 -22.118 1.00 96.94 174 VAL A N 1
ATOM 1289 C CA . VAL A 1 174 ? 9.992 -6.210 -20.780 1.00 96.94 174 VAL A CA 1
ATOM 1290 C C . VAL A 1 174 ? 11.498 -5.975 -20.839 1.00 96.94 174 VAL A C 1
ATOM 1292 O O . VAL A 1 174 ? 12.025 -5.173 -20.069 1.00 96.94 174 VAL A O 1
ATOM 1295 N N . LYS A 1 175 ? 12.209 -6.640 -21.757 1.00 95.38 175 LYS A N 1
ATOM 1296 C CA . LYS A 1 175 ? 13.667 -6.495 -21.913 1.00 95.38 175 LYS A CA 1
ATOM 1297 C C . LYS A 1 175 ? 14.158 -5.038 -21.915 1.00 95.38 175 LYS A C 1
ATOM 1299 O O . LYS A 1 175 ? 15.063 -4.752 -21.130 1.00 95.38 175 LYS A O 1
ATOM 1304 N N . PRO A 1 176 ? 13.583 -4.103 -22.700 1.00 94.81 176 PRO A N 1
ATOM 1305 C CA . PRO A 1 176 ? 14.015 -2.706 -22.672 1.00 94.81 176 PRO A CA 1
ATOM 1306 C C . PRO A 1 176 ? 13.677 -1.988 -21.356 1.00 94.81 176 PRO A C 1
ATOM 1308 O O . PRO A 1 176 ? 14.381 -1.055 -20.985 1.00 94.81 176 PRO A O 1
ATOM 1311 N N . LEU A 1 177 ? 12.648 -2.417 -20.616 1.00 96.06 177 LEU A N 1
ATOM 1312 C CA . LEU A 1 177 ? 12.316 -1.840 -19.306 1.00 96.06 177 LEU A CA 1
ATOM 1313 C C . LEU A 1 177 ? 13.389 -2.176 -18.265 1.00 96.06 177 LEU A C 1
ATOM 1315 O O . LEU A 1 177 ? 13.791 -1.315 -17.486 1.00 96.06 177 LEU A O 1
ATOM 1319 N N . LEU A 1 178 ? 13.890 -3.411 -18.294 1.00 95.06 178 LEU A N 1
ATOM 1320 C CA . LEU A 1 178 ? 14.929 -3.906 -17.387 1.00 95.06 178 LEU A CA 1
ATOM 1321 C C . LEU A 1 178 ? 16.360 -3.674 -17.890 1.00 95.06 178 LEU A C 1
ATOM 1323 O O . LEU A 1 178 ? 17.322 -3.911 -17.156 1.00 95.06 178 LEU A O 1
ATOM 1327 N N . GLY A 1 179 ? 16.518 -3.233 -19.138 1.00 93.25 179 GLY A N 1
ATOM 1328 C CA . GLY A 1 179 ? 17.821 -3.151 -19.790 1.00 93.25 179 GLY A CA 1
ATOM 1329 C C . GLY A 1 179 ? 18.494 -4.521 -19.921 1.00 93.25 179 GLY A C 1
ATOM 1330 O O . GLY A 1 179 ? 19.704 -4.630 -19.741 1.00 93.25 179 GLY A O 1
ATOM 1331 N N . CYS A 1 180 ? 17.722 -5.587 -20.142 1.00 90.69 180 CYS A N 1
ATOM 1332 C CA . CYS A 1 180 ? 18.285 -6.926 -20.317 1.00 90.69 180 CYS A CA 1
ATOM 1333 C C . CYS A 1 180 ? 19.141 -7.005 -21.591 1.00 90.69 180 CYS A C 1
ATOM 1335 O O . CYS A 1 180 ? 18.841 -6.289 -22.550 1.00 90.69 180 CYS A O 1
ATOM 1337 N N . PRO A 1 181 ? 20.187 -7.853 -21.602 1.00 82.56 181 PRO A N 1
ATOM 1338 C CA . PRO A 1 181 ? 20.951 -8.130 -22.814 1.00 82.56 181 PRO A CA 1
ATOM 1339 C C . PRO A 1 181 ? 20.106 -8.816 -23.901 1.00 82.56 181 PRO A C 1
ATOM 1341 O O . PRO A 1 181 ? 19.062 -9.443 -23.579 1.00 82.56 181 PRO A O 1
#

pLDDT: mean 89.67, std 15.72, range [40.44, 98.62]

Sequence (181 aa):
MAAPTDAGTTTAPDAGTAPAKPARKPAGDHGTHDGVRYVVYQDEVRAGGARPWRTNNPGSLDYHSQSGSLGSDGRLAIFPDYATGRKALEKLLKDNYASKTIRKAMEKYAPASDGNDTEAYIRFIEDHAGLKRGDGDTVKVSEHIDDVADAIETMEGTTAGDGYSCASSPPAWVKPLLGCP

Foldseek 3Di:
DDDDDDDDDDDDPDPPDDPDQFDAAAFQDWDDDPNWTWGFAQFKIFIHWQPCQRQLALLQAFDPPDPQFPQDPVTGTRHNHVVRNLVSQLVCCVPPFQAPQQLVSLCVSPNCVVVDPSVVLVVQLCVQQVHDPPSSRPDGCNVPSPSSSVSSSVVSDNTGDDMDGLVRVDDPVCCNNNSRD

Secondary structure (DSSP, 8-state):
----------PPP--PPPPPPPPPPPTT-EEEETTEEEEE-SS-EEESS-HHHHHT-TT--B-S--TT--EESSSBEE-SSHHHHHHHHHHHIIIIITTSBHHHHHHHHS-GGGT--HHHHHHHHHHHTTPPTTGGGT-BGGGSHHHHHHHHHHHH-----EEE-GGG---TTTHHHHT--